Protein AF-A0A561Q296-F1 (afdb_monomer)

Organism: NCBI:txid1293035

InterPro domains:
  IPR011990 Tetratricopeptide-like helical domain superfamily [G3DSA:1.25.40.10] (2-129)
  IPR011990 Tetratricopeptide-like helical domain superfamily [SSF48452] (10-124)

Nearest PDB structures (foldseek):
  6q6g-assembly1_K  TM=5.849E-01  e=2.013E-02  Homo sapiens
  2vq2-assembly1_A-2  TM=5.667E-01  e=8.798E-02  Neisseria meningitidis
  2ho1-assembly1_A  TM=5.111E-01  e=5.028E-02  Pseudomonas aeruginosa PAO1
  6f09-assembly4_R-5  TM=4.903E-01  e=6.731E-01  Homo sapiens
  8ro2-assembly1_J  TM=5.530E-01  e=1.681E+00  Homo sapiens

Mean predicted aligned error: 5.55 Å

Sequence (129 aa):
MTANRGQSENIMYYAALSYTALKNYTASNELLQTCIDLATSKSLDGYFSGKSVNYEGLQQYKTAIAQLDTAYYLSRKPLRQYSIGRIYDLHLHNKPLATKYYKRYLQLSTPDNPTAPEIYKYLKSYIEK

Secondary structure (DSSP, 8-state):
-HHHHHHHHHHHHHHHHHHHHTT-HHHHHHHHHHHHHHHS-TTHHHHHHHHHHHHHHTT-HHHHHHHHHHHHHHH--THHHHHHHHHHHHTS--HHHHHHHHHHHHHHSBTTB-SSHHHHHHHHHHHT-

pLDDT: mean 91.83, std 10.42, range [50.03, 98.81]

Solvent-accessible surface area (backbone atoms only — not comparable to full-atom values): 6808 Å² total; per-residue (Å²): 124,67,68,62,53,58,54,52,36,54,53,37,45,55,51,17,53,52,26,46,77,70,68,38,54,67,65,15,50,55,32,46,50,51,34,50,60,71,77,42,66,94,55,50,39,55,53,30,40,51,49,13,54,54,28,44,76,69,67,38,52,71,61,12,41,55,26,28,52,51,18,26,72,73,60,66,50,42,67,37,32,41,53,43,12,48,45,26,41,77,74,64,67,34,54,74,59,12,52,52,26,40,53,50,20,57,72,66,33,46,93,92,63,41,93,48,56,67,60,53,57,51,49,54,61,60,72,78,107

Radius of gyration: 19.77 Å; Cα contacts (8 Å, |Δi|>4): 121; chains: 1; bounding box: 42×31×54 Å

Foldseek 3Di:
DVVVLVVQLVVLQVVLVVCVVVVVNVSSVVSVVVSVPSVDDPCQLVVLQVVLVVCVVVVVLVSSLVSLVVSCVVPVPLVSLQVNLCSCVPRVVNNVSSLVSLVSSLVSADCVGGPDNVSNVVSVVVNVD

Structure (mmCIF, N/CA/C/O backbone):
data_AF-A0A561Q296-F1
#
_entry.id   AF-A0A561Q296-F1
#
loop_
_atom_site.group_PDB
_atom_site.id
_atom_site.type_symbol
_atom_site.label_atom_id
_atom_site.label_alt_id
_atom_site.label_comp_id
_atom_site.label_asym_id
_atom_site.label_entity_id
_atom_site.label_seq_id
_atom_site.pdbx_PDB_ins_code
_atom_site.Cartn_x
_atom_site.Cartn_y
_atom_site.Cartn_z
_atom_site.occupancy
_atom_site.B_iso_or_equiv
_atom_site.auth_seq_id
_atom_site.auth_comp_id
_atom_site.auth_asym_id
_atom_site.auth_atom_id
_atom_site.pdbx_PDB_model_num
ATOM 1 N N . MET A 1 1 ? 8.084 18.230 -25.733 1.00 50.03 1 MET A N 1
ATOM 2 C CA . MET A 1 1 ? 9.149 17.457 -25.042 1.00 50.03 1 MET A CA 1
ATOM 3 C C . MET A 1 1 ? 8.749 16.016 -24.684 1.00 50.03 1 MET A C 1
ATOM 5 O O . MET A 1 1 ? 9.616 15.247 -24.295 1.00 50.03 1 MET A O 1
ATOM 9 N N . THR A 1 2 ? 7.487 15.602 -24.844 1.00 56.59 2 THR A N 1
ATOM 10 C CA . THR A 1 2 ? 7.003 14.230 -24.573 1.00 56.59 2 THR A CA 1
ATOM 11 C C . THR A 1 2 ? 7.456 13.184 -25.600 1.00 56.59 2 THR A C 1
ATOM 13 O O . THR A 1 2 ? 7.746 12.059 -25.210 1.00 56.59 2 THR A O 1
ATOM 16 N N . ALA A 1 3 ? 7.596 13.555 -26.879 1.00 58.72 3 ALA A N 1
ATOM 17 C CA . ALA A 1 3 ? 8.016 12.637 -27.948 1.00 58.72 3 ALA A CA 1
ATOM 18 C C . ALA A 1 3 ? 9.396 11.993 -27.695 1.00 58.72 3 ALA A C 1
ATOM 20 O O . ALA A 1 3 ? 9.560 10.790 -27.880 1.00 58.72 3 ALA A O 1
ATOM 21 N N . ASN A 1 4 ? 10.357 12.766 -27.174 1.00 62.41 4 ASN A N 1
ATOM 22 C CA . ASN A 1 4 ? 11.708 12.265 -26.905 1.00 62.41 4 ASN A CA 1
ATOM 23 C C . ASN A 1 4 ? 11.739 11.238 -25.765 1.00 62.41 4 ASN A C 1
ATOM 25 O O . ASN A 1 4 ? 12.510 10.291 -25.838 1.00 62.41 4 ASN A O 1
ATOM 29 N N . ARG A 1 5 ? 10.886 11.375 -24.736 1.00 64.25 5 ARG A N 1
ATOM 30 C CA . ARG A 1 5 ? 10.839 10.405 -23.626 1.00 64.25 5 ARG A CA 1
ATOM 31 C C . ARG A 1 5 ? 10.339 9.037 -24.081 1.00 64.25 5 ARG A C 1
ATOM 33 O O . ARG A 1 5 ? 10.976 8.043 -23.760 1.00 64.25 5 ARG A O 1
ATOM 40 N N . GLY A 1 6 ? 9.260 8.997 -24.865 1.00 68.94 6 GLY A N 1
ATOM 41 C CA . GLY A 1 6 ? 8.724 7.737 -25.392 1.00 68.94 6 GLY A CA 1
ATOM 42 C C . GLY A 1 6 ? 9.664 7.062 -26.397 1.00 68.94 6 GLY A C 1
ATOM 43 O O . GLY A 1 6 ? 9.750 5.838 -26.447 1.00 68.94 6 GLY A O 1
ATOM 44 N N . GLN A 1 7 ? 10.423 7.840 -27.175 1.00 69.81 7 GLN A N 1
ATOM 45 C CA . GLN A 1 7 ? 11.447 7.285 -28.062 1.00 69.81 7 GLN A CA 1
ATOM 46 C C . GLN A 1 7 ? 12.632 6.706 -27.272 1.00 69.81 7 GLN A C 1
ATOM 48 O O . GLN A 1 7 ? 13.094 5.612 -27.588 1.00 69.81 7 GLN A O 1
ATOM 53 N N . SER A 1 8 ? 13.088 7.393 -26.219 1.00 82.25 8 SER A N 1
ATOM 54 C CA . SER A 1 8 ? 14.139 6.884 -25.329 1.00 82.25 8 SER A CA 1
ATOM 55 C C . SER A 1 8 ? 13.711 5.626 -24.565 1.00 82.25 8 SER A C 1
ATOM 57 O O . SER A 1 8 ? 14.501 4.691 -24.481 1.00 82.25 8 SER A O 1
ATOM 59 N N . GLU A 1 9 ? 12.468 5.566 -24.074 1.00 89.19 9 GLU A N 1
ATOM 60 C CA . GLU A 1 9 ? 11.911 4.388 -23.389 1.00 89.19 9 GLU A CA 1
ATOM 61 C C . GLU A 1 9 ? 11.909 3.151 -24.299 1.00 89.19 9 GLU A C 1
ATOM 63 O O . GLU A 1 9 ? 12.423 2.102 -23.918 1.00 89.19 9 GLU A O 1
ATOM 68 N N . ASN A 1 10 ? 11.422 3.282 -25.539 1.00 90.62 10 ASN A N 1
ATOM 69 C CA . ASN A 1 10 ? 11.402 2.173 -26.499 1.00 90.62 10 ASN A CA 1
ATOM 70 C C . ASN A 1 10 ? 12.811 1.640 -26.808 1.00 90.62 10 ASN A C 1
ATOM 72 O O . ASN A 1 10 ? 13.020 0.428 -26.841 1.00 90.62 10 ASN A O 1
ATOM 76 N N . ILE A 1 11 ? 13.791 2.528 -27.018 1.00 93.06 11 ILE A N 1
ATOM 77 C CA . ILE A 1 11 ? 15.182 2.123 -27.284 1.00 93.06 11 ILE A CA 1
ATOM 78 C C . ILE A 1 11 ? 15.758 1.359 -26.084 1.00 93.06 11 ILE A C 1
ATOM 80 O O . ILE A 1 11 ? 16.365 0.302 -26.261 1.00 93.06 11 ILE A O 1
ATOM 84 N N . MET A 1 12 ? 15.536 1.860 -24.865 1.00 94.56 12 MET A N 1
ATOM 85 C CA . MET A 1 12 ? 15.982 1.202 -23.633 1.00 94.56 12 MET A CA 1
ATOM 86 C C . MET A 1 12 ?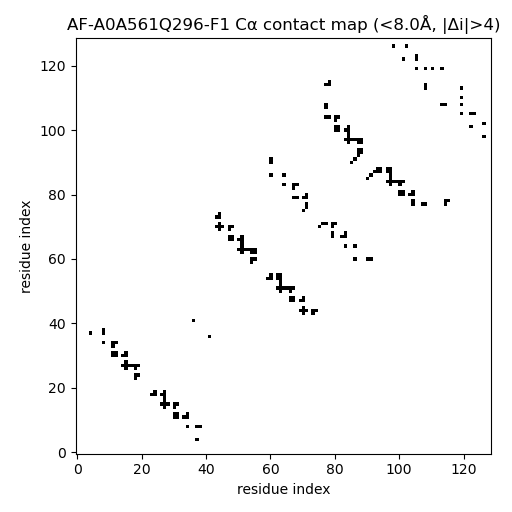 15.325 -0.169 -23.444 1.00 94.56 12 MET A C 1
ATOM 88 O O . MET A 1 12 ? 16.005 -1.120 -23.060 1.00 94.56 12 MET A O 1
ATOM 92 N N . TYR A 1 13 ? 14.039 -0.298 -23.774 1.00 96.62 13 TYR A N 1
ATOM 93 C CA . TYR A 1 13 ? 13.319 -1.565 -23.696 1.00 96.62 13 TYR A CA 1
ATOM 94 C C . TYR A 1 13 ? 13.916 -2.628 -24.629 1.00 96.62 13 TYR A C 1
ATOM 96 O O . TYR A 1 13 ? 14.236 -3.732 -24.186 1.00 96.62 13 TYR A O 1
ATOM 104 N N . TYR A 1 14 ? 14.156 -2.301 -25.903 1.00 97.38 14 TYR A N 1
ATOM 105 C CA . TYR A 1 14 ? 14.775 -3.252 -26.836 1.00 97.38 14 TYR A CA 1
ATOM 106 C C . TYR A 1 14 ? 16.229 -3.587 -26.473 1.00 97.38 14 TYR A C 1
ATOM 108 O O . TYR A 1 14 ? 16.660 -4.734 -26.641 1.00 97.38 14 TYR A O 1
ATOM 116 N N . ALA A 1 15 ? 16.981 -2.629 -25.924 1.00 97.06 15 ALA A N 1
ATOM 117 C CA . ALA A 1 15 ? 18.305 -2.901 -25.372 1.00 97.06 15 ALA A CA 1
ATOM 118 C C . ALA A 1 15 ? 18.227 -3.895 -24.200 1.00 97.06 15 ALA A C 1
ATOM 120 O O . ALA A 1 15 ? 19.003 -4.850 -24.150 1.00 97.06 15 ALA A O 1
ATOM 121 N N . ALA A 1 16 ? 17.245 -3.745 -23.307 1.00 97.88 16 ALA A N 1
ATOM 122 C CA . ALA A 1 16 ? 17.034 -4.671 -22.200 1.00 97.88 16 ALA A CA 1
ATOM 123 C C . ALA A 1 16 ? 16.732 -6.100 -22.674 1.00 97.88 16 ALA A C 1
ATOM 125 O O . ALA A 1 16 ? 17.313 -7.048 -22.141 1.00 97.88 16 ALA A O 1
ATOM 126 N N . LEU A 1 17 ? 15.884 -6.259 -23.698 1.00 98.25 17 LEU A N 1
ATOM 127 C CA . LEU A 1 17 ? 15.588 -7.562 -24.310 1.00 98.25 17 LEU A CA 1
ATOM 128 C C . LEU A 1 17 ? 16.830 -8.189 -24.956 1.00 98.25 17 LEU A C 1
ATOM 130 O O . LEU A 1 17 ? 17.048 -9.398 -24.855 1.00 98.25 17 LEU A O 1
ATOM 134 N N . SER A 1 18 ? 17.680 -7.366 -25.571 1.00 98.31 18 SER A N 1
ATOM 135 C CA . SER A 1 18 ? 18.955 -7.816 -26.140 1.00 98.31 18 SER A CA 1
ATOM 136 C C . SER A 1 18 ? 19.885 -8.352 -25.046 1.00 98.31 18 SER A C 1
ATOM 138 O O . SER A 1 18 ? 20.456 -9.432 -25.190 1.00 98.31 18 SER A O 1
ATOM 140 N N . TYR A 1 19 ? 19.975 -7.667 -23.900 1.00 98.44 19 TYR A N 1
ATOM 141 C CA . TYR A 1 19 ? 20.716 -8.172 -22.740 1.00 98.44 19 TYR A CA 1
ATOM 142 C C . TYR A 1 19 ? 20.119 -9.463 -22.164 1.00 98.44 19 TYR A C 1
ATOM 144 O O . TYR A 1 19 ? 20.882 -10.347 -21.769 1.00 98.44 19 TYR A O 1
ATOM 152 N N . THR A 1 20 ? 18.789 -9.627 -22.167 1.00 98.38 20 THR A N 1
ATOM 153 C CA . THR A 1 20 ? 18.143 -10.897 -21.791 1.00 98.38 20 THR A CA 1
ATOM 154 C C . THR A 1 20 ? 18.595 -12.038 -22.700 1.00 98.38 20 THR A C 1
ATOM 156 O O . THR A 1 20 ? 18.955 -13.105 -22.205 1.00 98.38 20 THR A O 1
ATOM 159 N N . ALA A 1 21 ? 18.627 -11.817 -24.019 1.00 98.44 21 ALA A N 1
ATOM 160 C CA . ALA A 1 21 ? 19.072 -12.820 -24.988 1.00 98.44 21 ALA A CA 1
ATOM 161 C C . ALA A 1 21 ? 20.543 -13.228 -24.775 1.00 98.44 21 ALA A C 1
ATOM 163 O O . ALA A 1 21 ? 20.897 -14.394 -24.937 1.00 98.44 21 ALA A O 1
ATOM 164 N N . LEU A 1 22 ? 21.380 -12.289 -24.322 1.00 98.38 22 LEU A N 1
ATOM 165 C CA . LEU A 1 22 ? 22.773 -12.529 -23.926 1.00 98.38 22 LEU A CA 1
ATOM 166 C C . LEU A 1 22 ? 22.922 -13.134 -22.515 1.00 98.38 22 LEU A C 1
ATOM 168 O O . LEU A 1 22 ? 24.043 -13.297 -22.037 1.00 98.38 22 LEU A O 1
ATOM 172 N N . LYS A 1 23 ? 21.812 -13.455 -21.833 1.00 98.19 23 LYS A N 1
ATOM 173 C CA . LYS A 1 23 ? 21.756 -13.919 -20.432 1.00 98.19 23 LYS A CA 1
ATOM 174 C C . LYS A 1 23 ? 22.374 -12.943 -19.422 1.00 98.19 23 LYS A C 1
ATOM 176 O O . LYS A 1 23 ? 22.665 -13.320 -18.288 1.00 98.19 23 LYS A O 1
ATOM 181 N N . ASN A 1 24 ? 22.541 -11.678 -19.803 1.00 98.25 24 ASN A N 1
ATOM 182 C CA . ASN A 1 24 ? 22.975 -10.617 -18.904 1.00 98.25 24 ASN A CA 1
ATOM 183 C C . ASN A 1 24 ? 21.754 -10.005 -18.205 1.00 98.25 24 ASN A C 1
ATOM 185 O O . ASN A 1 24 ? 21.276 -8.919 -18.540 1.00 98.25 24 ASN A O 1
ATOM 189 N N . TYR A 1 25 ? 21.215 -10.747 -17.241 1.00 98.00 25 TYR A N 1
ATOM 190 C CA . TYR A 1 25 ? 19.971 -10.379 -16.567 1.00 98.00 25 TYR A CA 1
ATOM 191 C C . TYR A 1 25 ? 20.103 -9.120 -15.708 1.00 98.00 25 TYR A C 1
ATOM 193 O O . TYR A 1 25 ? 19.139 -8.371 -15.595 1.00 98.00 25 TYR A O 1
ATOM 201 N N . THR A 1 26 ? 21.283 -8.848 -15.145 1.00 98.19 26 THR A N 1
ATOM 202 C CA . THR A 1 26 ? 21.516 -7.643 -14.338 1.00 98.19 26 THR A CA 1
ATOM 203 C C . THR A 1 26 ? 21.346 -6.380 -15.179 1.00 98.19 26 THR A C 1
ATOM 205 O O . THR A 1 26 ? 20.502 -5.550 -14.852 1.00 98.19 26 THR A O 1
ATOM 208 N N . ALA A 1 27 ? 22.053 -6.278 -16.312 1.00 96.88 27 ALA A N 1
ATOM 209 C CA . ALA A 1 27 ? 21.947 -5.118 -17.202 1.00 96.88 27 ALA A CA 1
ATOM 210 C C . ALA A 1 27 ? 20.539 -4.977 -17.806 1.00 96.88 27 ALA A C 1
ATOM 212 O O . ALA A 1 27 ? 20.013 -3.872 -17.941 1.00 96.88 27 ALA A O 1
ATOM 213 N N . SER A 1 28 ? 19.901 -6.107 -18.133 1.00 98.25 28 SER A N 1
ATOM 214 C CA . SER A 1 28 ? 18.505 -6.126 -18.576 1.00 98.25 28 SER A CA 1
ATOM 215 C C . SER A 1 28 ? 17.572 -5.523 -17.517 1.00 98.25 28 SER A C 1
ATOM 217 O O . SER A 1 28 ? 16.802 -4.613 -17.821 1.00 98.25 28 SER A O 1
ATOM 219 N N . ASN A 1 29 ? 17.691 -5.954 -16.258 1.00 98.19 29 ASN A N 1
ATOM 220 C CA . ASN A 1 29 ? 16.850 -5.471 -15.163 1.00 98.19 29 ASN A CA 1
ATOM 221 C C . ASN A 1 29 ? 17.049 -3.975 -14.871 1.00 98.19 29 ASN A C 1
ATOM 223 O O . ASN A 1 29 ? 16.072 -3.283 -14.599 1.00 98.19 29 ASN A O 1
ATOM 227 N N . GLU A 1 30 ? 18.274 -3.453 -14.962 1.00 97.38 30 GLU A N 1
ATOM 228 C CA . GLU A 1 30 ? 18.553 -2.020 -14.775 1.00 97.38 30 GLU A CA 1
ATOM 229 C C . GLU A 1 30 ? 17.870 -1.150 -15.844 1.00 97.38 30 GLU A C 1
ATOM 231 O O . GLU A 1 30 ? 17.241 -0.130 -15.534 1.00 97.38 30 GLU A O 1
ATOM 236 N N . LEU A 1 31 ? 17.931 -1.573 -17.110 1.00 96.56 31 LEU A N 1
ATOM 237 C CA . LEU A 1 31 ? 17.252 -0.876 -18.204 1.00 96.56 31 LEU A CA 1
ATOM 238 C C . LEU A 1 31 ? 15.730 -0.972 -18.088 1.00 96.56 31 LEU A C 1
ATOM 240 O O . LEU A 1 31 ? 15.041 0.028 -18.293 1.00 96.56 31 LEU A O 1
ATOM 244 N N . LEU A 1 32 ? 15.197 -2.140 -17.716 1.00 96.81 32 LEU A N 1
ATOM 245 C CA . LEU A 1 32 ? 13.762 -2.306 -17.476 1.00 96.81 32 LEU A CA 1
ATOM 246 C C . LEU A 1 32 ? 13.279 -1.419 -16.325 1.00 96.81 32 LEU A C 1
ATOM 248 O O . LEU A 1 32 ? 12.238 -0.779 -16.458 1.00 96.81 32 LEU A O 1
ATOM 252 N N . GLN A 1 33 ? 14.043 -1.312 -15.235 1.00 94.69 33 GLN A N 1
ATOM 253 C CA . GLN A 1 33 ? 13.706 -0.405 -14.138 1.00 94.69 33 GLN A CA 1
ATOM 254 C C . GLN A 1 33 ? 13.702 1.057 -14.599 1.00 94.69 33 GLN A C 1
ATOM 256 O O . GLN A 1 33 ? 12.790 1.807 -14.262 1.00 94.69 33 GLN A O 1
ATOM 261 N N . THR A 1 34 ? 14.661 1.446 -15.439 1.00 93.12 34 THR A N 1
ATOM 262 C CA . THR A 1 34 ? 14.695 2.793 -16.025 1.00 93.12 34 THR A CA 1
ATOM 263 C C . THR A 1 34 ? 13.462 3.061 -16.895 1.00 93.12 34 THR A C 1
ATOM 265 O O . THR A 1 34 ? 12.874 4.139 -16.812 1.00 93.12 34 THR A O 1
ATOM 268 N N . CYS A 1 35 ? 13.020 2.080 -17.690 1.00 94.00 35 CYS A N 1
ATOM 269 C CA . CYS A 1 35 ? 11.786 2.194 -18.474 1.00 94.00 35 CYS A CA 1
ATOM 270 C C . CYS A 1 35 ? 10.566 2.384 -17.562 1.00 94.00 35 CYS A C 1
ATOM 272 O O . CYS A 1 35 ? 9.759 3.280 -17.797 1.00 94.00 35 CYS A O 1
ATOM 274 N N . ILE A 1 36 ? 10.463 1.599 -16.484 1.00 91.44 36 ILE A N 1
ATOM 275 C CA . ILE A 1 36 ? 9.389 1.731 -15.490 1.00 91.44 36 ILE A CA 1
ATOM 276 C C . ILE A 1 36 ? 9.384 3.138 -14.878 1.00 91.44 36 ILE A C 1
ATOM 278 O O . ILE A 1 36 ? 8.327 3.764 -14.790 1.00 91.44 36 ILE A O 1
ATOM 282 N N . ASP A 1 37 ? 10.544 3.668 -14.499 1.00 89.62 37 ASP A N 1
ATOM 283 C CA . ASP A 1 37 ? 10.667 4.997 -13.889 1.00 89.62 37 ASP A CA 1
ATOM 284 C C . ASP A 1 37 ? 10.322 6.139 -14.863 1.00 89.62 37 ASP A C 1
ATOM 286 O O . ASP A 1 37 ? 9.858 7.199 -14.436 1.00 89.62 37 ASP A O 1
ATOM 290 N N . LEU A 1 38 ? 10.538 5.943 -16.169 1.00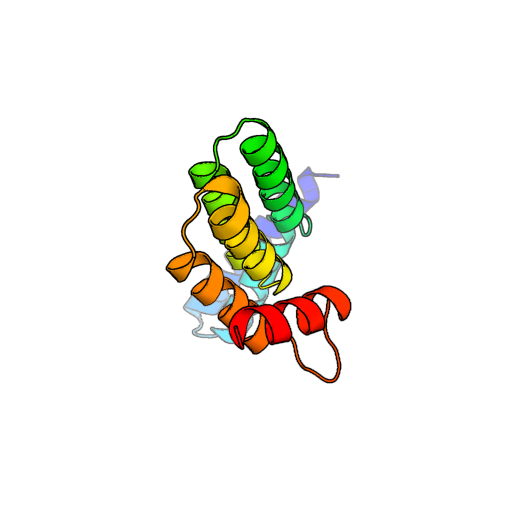 89.81 38 LEU A N 1
ATOM 291 C CA . LEU A 1 38 ? 10.143 6.892 -17.217 1.00 89.81 38 LEU A CA 1
ATOM 292 C C . LEU A 1 38 ? 8.640 6.840 -17.514 1.00 89.81 38 LEU A C 1
ATOM 294 O O . LEU A 1 38 ? 8.022 7.891 -17.712 1.00 89.81 38 LEU A O 1
ATOM 298 N N . ALA A 1 39 ? 8.068 5.636 -17.533 1.00 89.19 39 ALA A N 1
ATOM 299 C CA . ALA A 1 39 ?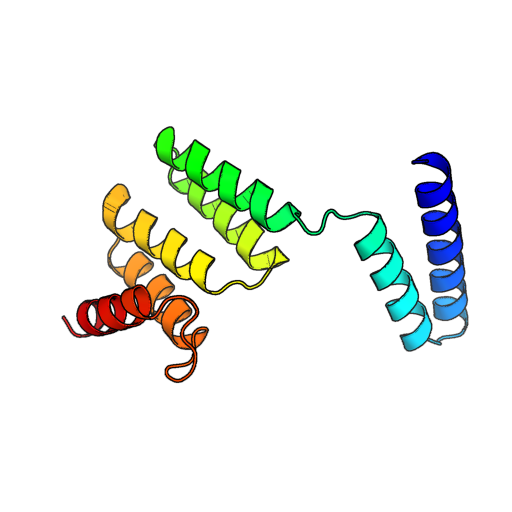 6.665 5.394 -17.849 1.00 89.19 39 ALA A CA 1
ATOM 300 C C . ALA A 1 39 ? 5.725 5.722 -16.677 1.00 89.19 39 ALA A C 1
ATOM 302 O O . ALA A 1 39 ? 4.540 6.002 -16.878 1.00 89.19 39 ALA A O 1
ATOM 303 N N . THR A 1 40 ? 6.230 5.695 -15.440 1.00 87.69 40 THR A N 1
ATOM 304 C CA . THR A 1 40 ? 5.420 5.891 -14.233 1.00 87.69 40 THR A CA 1
ATOM 305 C C . THR A 1 40 ? 5.710 7.221 -13.539 1.00 87.69 40 THR A C 1
ATOM 307 O O . THR A 1 40 ? 6.839 7.687 -13.423 1.00 87.69 40 THR A O 1
ATOM 310 N N . SER A 1 41 ? 4.656 7.873 -13.039 1.00 89.31 41 SER A N 1
ATOM 311 C CA . SER A 1 41 ? 4.812 9.075 -12.216 1.00 89.31 41 SER A CA 1
ATOM 312 C C . SER A 1 41 ? 5.282 8.704 -10.810 1.00 89.31 41 SER A C 1
ATOM 314 O O . SER A 1 41 ? 4.634 7.910 -10.127 1.00 89.31 41 SER A O 1
ATOM 316 N N . LYS A 1 42 ? 6.321 9.383 -10.306 1.00 86.69 42 LYS A N 1
ATOM 317 C CA . LYS A 1 42 ? 6.741 9.287 -8.893 1.00 86.69 42 LYS A CA 1
ATOM 318 C C . LYS A 1 42 ? 5.640 9.699 -7.904 1.00 86.69 42 LYS A C 1
ATOM 320 O O . LYS A 1 42 ? 5.730 9.388 -6.723 1.00 86.69 42 LYS A O 1
ATOM 325 N N . SER A 1 43 ? 4.598 10.386 -8.373 1.00 91.56 43 SER A N 1
ATOM 326 C CA . SER A 1 43 ? 3.447 10.812 -7.569 1.00 91.56 43 SER A CA 1
ATOM 327 C C . SER A 1 43 ? 2.287 9.812 -7.573 1.00 91.56 43 SER A C 1
ATOM 329 O O . SER A 1 43 ? 1.249 10.098 -6.976 1.00 91.56 43 SER A O 1
ATOM 331 N N . LEU A 1 44 ? 2.429 8.648 -8.222 1.00 92.94 44 LEU A N 1
ATOM 332 C CA . LEU A 1 44 ? 1.339 7.684 -8.393 1.00 92.94 44 LEU A CA 1
ATOM 333 C C . LEU A 1 44 ? 0.757 7.210 -7.050 1.00 92.94 44 LEU A C 1
ATOM 335 O O . LEU A 1 44 ? -0.463 7.130 -6.909 1.00 92.94 44 LEU A O 1
ATOM 339 N N . ASP A 1 45 ? 1.595 6.998 -6.025 1.00 93.75 45 ASP A N 1
ATOM 340 C CA . ASP A 1 45 ? 1.110 6.668 -4.675 1.00 93.75 45 ASP A CA 1
ATOM 341 C C . ASP A 1 45 ? 0.228 7.779 -4.086 1.00 93.75 45 ASP A C 1
ATOM 343 O O . ASP A 1 45 ? -0.778 7.501 -3.427 1.00 93.75 45 ASP A O 1
ATOM 347 N N . GLY A 1 46 ? 0.578 9.037 -4.359 1.00 95.12 46 GLY A N 1
ATOM 348 C CA . GLY A 1 46 ? -0.184 10.211 -3.955 1.00 95.12 46 GLY A CA 1
ATOM 349 C C . GLY A 1 46 ? -1.561 10.251 -4.609 1.00 95.12 46 GLY A C 1
ATOM 350 O O . GLY A 1 46 ? -2.545 10.501 -3.918 1.00 95.12 46 GLY A O 1
ATOM 351 N N . TYR A 1 47 ? -1.660 9.921 -5.899 1.00 97.06 47 TYR A N 1
ATOM 352 C CA . TYR A 1 47 ? -2.941 9.883 -6.611 1.00 97.06 47 TYR A CA 1
ATOM 353 C C . TYR A 1 47 ? -3.888 8.830 -6.033 1.00 97.06 47 TYR A C 1
ATOM 355 O O . TYR A 1 47 ? -5.043 9.136 -5.739 1.00 97.06 47 TYR A O 1
ATOM 363 N N . PHE A 1 48 ? -3.400 7.610 -5.794 1.00 98.19 48 PHE A N 1
ATOM 364 C CA . PHE A 1 48 ? -4.208 6.562 -5.164 1.00 98.19 48 PHE A CA 1
ATOM 365 C C . PHE A 1 48 ? -4.614 6.929 -3.732 1.00 98.19 48 PHE A C 1
ATOM 367 O O . PHE A 1 48 ? -5.754 6.715 -3.326 1.00 98.19 48 PHE A O 1
ATOM 374 N N . SER A 1 49 ? -3.722 7.571 -2.984 1.00 97.38 49 SER A N 1
ATOM 375 C CA . SER A 1 49 ? -4.035 8.040 -1.632 1.00 97.38 49 SER A CA 1
ATOM 376 C C . SER A 1 49 ? -5.085 9.150 -1.630 1.00 97.38 49 SER A C 1
ATOM 378 O O . SER A 1 49 ? -6.003 9.115 -0.818 1.00 97.38 49 SER A O 1
ATOM 380 N N . GLY A 1 50 ? -5.003 10.092 -2.571 1.00 97.94 50 GLY A N 1
ATOM 381 C CA . GLY A 1 50 ? -6.022 11.121 -2.770 1.00 97.94 50 GLY A CA 1
ATOM 382 C C . GLY A 1 50 ? -7.374 10.523 -3.159 1.00 97.94 50 GLY A C 1
ATOM 383 O O . GLY A 1 50 ? -8.394 10.881 -2.577 1.00 97.94 50 GLY A O 1
ATOM 384 N N . LYS A 1 51 ? -7.395 9.528 -4.059 1.00 98.56 51 LYS A N 1
ATOM 385 C CA . LYS A 1 51 ? -8.624 8.782 -4.376 1.00 98.56 51 LYS A CA 1
ATOM 386 C C . LYS A 1 51 ? -9.220 8.114 -3.140 1.00 98.56 51 LYS A C 1
ATOM 388 O O . LYS A 1 51 ? -10.436 8.137 -2.994 1.00 98.56 51 LYS A O 1
ATOM 393 N N . SER A 1 52 ? -8.399 7.548 -2.252 1.00 98.62 52 SER A N 1
ATOM 394 C CA . SER A 1 52 ? -8.904 7.002 -0.988 1.00 98.62 52 SER A CA 1
ATOM 395 C C . SER A 1 52 ? -9.624 8.057 -0.161 1.00 98.62 52 SER A C 1
ATOM 397 O O . SER A 1 52 ? -10.721 7.786 0.309 1.00 98.62 52 SER A O 1
ATOM 399 N N . VAL A 1 53 ? -9.026 9.238 0.013 1.00 98.38 53 VAL A N 1
ATOM 400 C CA . VAL A 1 53 ? -9.643 10.335 0.776 1.00 98.38 53 VAL A CA 1
ATOM 401 C C . VAL A 1 53 ? -10.986 10.727 0.156 1.00 98.38 53 VAL A C 1
ATOM 403 O O . VAL A 1 53 ? -11.978 10.854 0.868 1.00 98.38 53 VAL A O 1
ATOM 406 N N . ASN A 1 54 ? -11.051 10.825 -1.174 1.00 98.69 54 ASN A N 1
ATOM 407 C CA . ASN A 1 54 ? -12.294 11.138 -1.881 1.00 98.69 54 ASN A CA 1
ATOM 408 C C . ASN A 1 54 ? -13.361 10.054 -1.672 1.00 98.69 54 ASN A C 1
ATOM 410 O O . ASN A 1 54 ? -14.503 10.367 -1.350 1.00 98.69 54 ASN A O 1
ATOM 414 N N . TYR A 1 55 ? -13.001 8.776 -1.823 1.00 98.81 55 TYR A N 1
ATOM 415 C CA . TYR A 1 55 ? -13.939 7.672 -1.610 1.00 98.81 55 TYR A CA 1
ATOM 416 C C . TYR A 1 55 ? -14.398 7.560 -0.160 1.00 98.81 55 TYR A C 1
ATOM 418 O O . TYR A 1 55 ? -15.549 7.216 0.085 1.00 98.81 55 TYR A O 1
ATOM 426 N N . GLU A 1 56 ? -13.530 7.871 0.798 1.00 98.38 56 GLU A N 1
ATOM 427 C CA . GLU A 1 56 ? -13.900 7.931 2.206 1.00 98.38 56 GLU A CA 1
ATOM 428 C C . GLU A 1 56 ? -14.895 9.064 2.478 1.00 98.38 56 GLU A C 1
ATOM 430 O O . GLU A 1 56 ? -15.893 8.835 3.158 1.00 98.38 56 GLU A O 1
ATOM 435 N N . GLY A 1 57 ? -14.693 10.244 1.878 1.00 98.31 57 GLY A N 1
ATOM 436 C CA . GLY A 1 57 ? -15.661 11.345 1.919 1.00 98.31 57 GLY A CA 1
ATOM 437 C C . GLY A 1 57 ? -17.016 10.985 1.292 1.00 98.31 57 GLY A C 1
ATOM 438 O O . GLY A 1 57 ? -18.054 11.432 1.769 1.00 98.31 57 GLY A O 1
ATOM 439 N N . LEU A 1 58 ? -17.018 10.110 0.281 1.00 98.56 58 LEU A N 1
ATOM 440 C CA . LEU A 1 58 ? -18.224 9.514 -0.314 1.00 98.56 58 LEU A CA 1
ATOM 441 C C . LEU A 1 58 ? -18.785 8.322 0.484 1.00 98.56 58 LEU A C 1
ATOM 443 O O . LEU A 1 58 ? -19.707 7.657 0.016 1.00 98.56 58 LEU A O 1
ATOM 447 N N . GLN A 1 59 ? -18.216 8.008 1.652 1.00 98.25 59 GLN A N 1
ATOM 448 C CA . GLN A 1 59 ? -18.568 6.857 2.495 1.00 98.25 59 GLN A CA 1
ATOM 449 C C . GLN A 1 59 ? -18.386 5.486 1.810 1.00 98.25 59 GLN A C 1
ATOM 451 O O . GLN A 1 59 ? -18.861 4.452 2.281 1.00 98.25 59 GLN A O 1
ATOM 456 N N . GLN A 1 60 ? -17.633 5.431 0.710 1.00 98.69 60 GLN A N 1
ATOM 457 C CA . GLN A 1 60 ? -17.281 4.205 -0.005 1.00 98.69 60 GLN A CA 1
ATOM 458 C C . GLN A 1 60 ? -16.033 3.563 0.615 1.00 98.69 60 GLN A C 1
ATOM 460 O O . GLN A 1 60 ? -14.990 3.408 -0.022 1.00 98.69 60 GLN A O 1
ATOM 465 N N . TYR A 1 61 ? -16.136 3.178 1.887 1.00 98.56 61 TYR A N 1
ATOM 466 C CA . TYR A 1 61 ? -14.995 2.788 2.723 1.00 98.56 61 TYR A CA 1
ATOM 467 C C . TYR A 1 61 ? -14.189 1.604 2.180 1.00 98.56 61 TYR A C 1
ATOM 469 O O . TYR A 1 61 ? -12.961 1.623 2.213 1.00 98.56 61 TYR A O 1
ATOM 477 N N . LYS A 1 62 ? -14.854 0.584 1.622 1.00 98.06 62 LYS A N 1
ATOM 478 C CA . LYS A 1 62 ? -14.159 -0.564 1.010 1.00 98.06 62 LYS A CA 1
ATOM 479 C C . LYS A 1 62 ? -13.332 -0.138 -0.208 1.00 98.06 62 LYS A C 1
ATOM 481 O O . LYS A 1 62 ? -12.197 -0.578 -0.366 1.00 98.06 62 LYS A O 1
ATOM 486 N N . THR A 1 63 ? -13.874 0.756 -1.035 1.00 98.62 63 THR A N 1
ATOM 487 C CA . THR A 1 63 ? -13.167 1.314 -2.195 1.00 98.62 63 THR A CA 1
ATOM 488 C C . THR A 1 63 ? -11.996 2.182 -1.751 1.00 98.62 63 THR A C 1
ATOM 490 O O . THR A 1 63 ? -10.910 2.064 -2.313 1.00 98.62 63 THR A O 1
ATOM 493 N N . ALA A 1 64 ? -12.184 3.002 -0.711 1.00 98.75 64 ALA A N 1
ATOM 494 C CA . ALA A 1 64 ? -11.119 3.806 -0.119 1.00 98.75 64 ALA A CA 1
ATOM 495 C C . ALA A 1 64 ? -9.941 2.929 0.342 1.00 98.75 64 ALA A C 1
ATOM 497 O O . ALA A 1 64 ? -8.802 3.148 -0.075 1.00 98.75 64 ALA A O 1
ATOM 498 N N . ILE A 1 65 ? -10.230 1.859 1.092 1.00 98.69 65 ILE A N 1
ATOM 499 C CA . ILE A 1 65 ? -9.232 0.873 1.532 1.00 98.69 65 ILE A CA 1
ATOM 500 C C . ILE A 1 65 ? -8.490 0.259 0.338 1.00 98.69 65 ILE A C 1
ATOM 502 O O . ILE A 1 65 ? -7.262 0.238 0.343 1.00 98.69 65 ILE A O 1
ATOM 506 N N . ALA A 1 66 ? -9.195 -0.149 -0.722 1.00 98.62 66 ALA A N 1
ATOM 507 C CA . ALA A 1 66 ? -8.555 -0.712 -1.915 1.00 98.62 66 ALA A CA 1
ATOM 508 C C . ALA A 1 66 ? -7.583 0.276 -2.599 1.00 98.62 66 ALA A C 1
ATOM 510 O O . ALA A 1 66 ? -6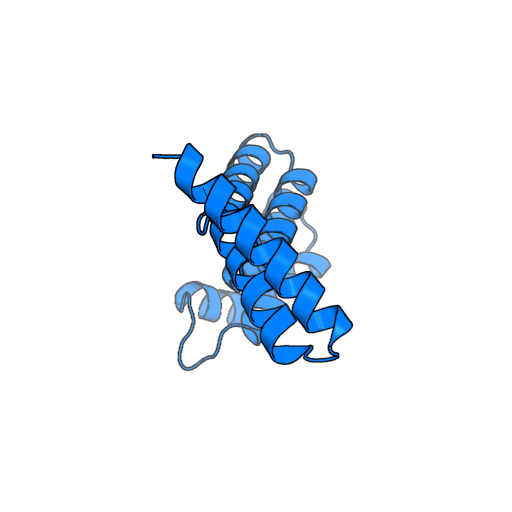.531 -0.122 -3.113 1.00 98.62 66 ALA A O 1
ATOM 511 N N . GLN A 1 67 ? -7.894 1.579 -2.590 1.00 98.62 67 GLN A N 1
ATOM 512 C CA . GLN A 1 67 ? -6.962 2.589 -3.097 1.00 98.62 67 GLN A CA 1
ATOM 513 C C . GLN A 1 67 ? -5.740 2.757 -2.176 1.00 98.62 67 GLN A C 1
ATOM 515 O O . GLN A 1 67 ? -4.624 2.894 -2.678 1.00 98.62 67 GLN A O 1
ATOM 520 N N . LEU A 1 68 ? -5.909 2.695 -0.849 1.00 98.44 68 LEU A N 1
ATOM 521 C CA . LEU A 1 68 ? -4.783 2.712 0.098 1.00 98.44 68 LEU A CA 1
ATOM 522 C C . LEU A 1 68 ? -3.887 1.480 -0.031 1.00 98.44 68 LEU A C 1
ATOM 524 O O . LEU A 1 68 ? -2.666 1.628 0.028 1.00 98.44 68 LEU A O 1
ATOM 528 N N . ASP A 1 69 ? 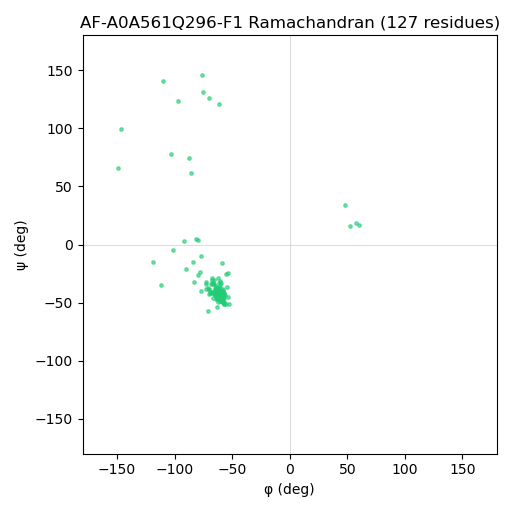-4.462 0.295 -0.243 1.00 97.75 69 ASP A N 1
ATOM 529 C CA . ASP A 1 69 ? -3.706 -0.934 -0.501 1.00 97.75 69 ASP A CA 1
ATOM 530 C C . ASP A 1 69 ? -2.854 -0.791 -1.768 1.00 97.75 69 ASP A C 1
ATOM 532 O O . ASP A 1 69 ? -1.660 -1.102 -1.759 1.00 97.75 69 ASP A O 1
ATOM 536 N N . THR A 1 70 ? -3.426 -0.218 -2.831 1.00 97.56 70 THR A N 1
ATOM 537 C CA . THR A 1 70 ? -2.690 0.080 -4.070 1.00 97.56 70 THR A CA 1
ATOM 538 C C . THR A 1 70 ? -1.561 1.087 -3.820 1.00 97.56 70 THR A C 1
ATOM 540 O O . THR A 1 70 ? -0.418 0.861 -4.215 1.00 97.56 70 THR A O 1
ATOM 543 N N . ALA A 1 71 ? -1.832 2.178 -3.095 1.00 97.19 71 ALA A N 1
ATOM 544 C CA . ALA A 1 71 ? -0.810 3.165 -2.740 1.00 97.19 71 ALA A CA 1
ATOM 545 C C . ALA A 1 71 ? 0.318 2.564 -1.880 1.00 97.19 71 ALA A C 1
ATOM 547 O O . ALA A 1 71 ? 1.490 2.923 -2.039 1.00 97.19 71 ALA A O 1
ATOM 548 N N . TYR A 1 72 ? -0.015 1.643 -0.971 1.00 96.12 72 TYR A N 1
ATOM 549 C CA . TYR A 1 72 ? 0.965 0.916 -0.171 1.00 96.12 72 TYR A CA 1
ATOM 550 C C . TYR A 1 72 ? 1.799 -0.036 -1.024 1.00 96.12 72 TYR A C 1
ATOM 552 O O . TYR A 1 72 ? 3.010 -0.094 -0.835 1.00 96.12 72 TYR A O 1
ATOM 560 N N . TYR A 1 73 ? 1.193 -0.749 -1.974 1.00 94.56 73 TYR A N 1
ATOM 561 C CA . TYR A 1 73 ? 1.925 -1.622 -2.889 1.00 94.56 73 TYR A CA 1
ATOM 562 C C . TYR A 1 73 ? 3.010 -0.856 -3.661 1.00 94.56 73 TYR A C 1
ATOM 564 O O . TYR A 1 73 ? 4.142 -1.329 -3.745 1.00 94.56 73 TYR A O 1
ATOM 572 N N . LEU A 1 74 ? 2.677 0.350 -4.135 1.00 92.00 74 LEU A N 1
ATOM 573 C CA . LEU A 1 74 ? 3.571 1.203 -4.922 1.00 92.00 74 LEU A CA 1
ATOM 574 C C . LEU A 1 74 ? 4.703 1.841 -4.106 1.00 92.00 74 LEU A C 1
ATOM 576 O O . LEU A 1 74 ? 5.808 1.988 -4.611 1.00 92.00 74 LEU A O 1
ATOM 580 N N . SER A 1 75 ? 4.434 2.260 -2.865 1.00 91.06 75 SER A N 1
ATOM 581 C CA . SER A 1 75 ? 5.366 3.118 -2.107 1.00 91.06 75 SER A CA 1
ATOM 582 C C . SER A 1 75 ? 5.898 2.516 -0.812 1.00 91.06 75 SER A C 1
ATOM 584 O O . SER A 1 75 ? 6.826 3.058 -0.220 1.00 91.06 75 SER A O 1
ATOM 586 N N . ARG A 1 76 ? 5.265 1.448 -0.314 1.00 92.44 76 ARG A N 1
ATOM 587 C CA . ARG A 1 76 ? 5.533 0.806 0.985 1.00 92.44 76 ARG A CA 1
ATOM 588 C C . ARG A 1 76 ? 5.514 1.751 2.193 1.00 92.44 76 ARG A C 1
ATOM 590 O O . ARG A 1 76 ? 5.934 1.359 3.279 1.00 92.44 76 ARG A O 1
ATOM 597 N N . LYS A 1 77 ? 4.953 2.959 2.051 1.00 91.88 77 LYS A N 1
ATOM 598 C CA . LYS A 1 77 ? 4.871 3.960 3.124 1.00 91.88 77 LYS A CA 1
ATOM 599 C C . LYS A 1 77 ? 4.038 3.419 4.299 1.00 91.88 77 LYS A C 1
ATOM 601 O O . LYS A 1 77 ? 2.850 3.137 4.099 1.00 91.88 77 LYS A O 1
ATOM 606 N N . PRO A 1 78 ? 4.595 3.329 5.525 1.00 93.06 78 PRO A N 1
ATOM 607 C CA . PRO A 1 78 ? 3.895 2.761 6.682 1.00 93.06 78 PRO A CA 1
ATOM 608 C C . PRO A 1 78 ? 2.545 3.426 6.960 1.00 93.06 78 PRO A C 1
ATOM 610 O O . PRO A 1 78 ? 1.572 2.742 7.263 1.00 93.06 78 PRO A O 1
ATOM 613 N N . LEU A 1 79 ? 2.448 4.746 6.756 1.00 93.44 79 LEU A N 1
ATOM 614 C CA . LEU A 1 79 ? 1.244 5.547 7.009 1.00 93.44 79 LEU A CA 1
ATOM 615 C C . LEU A 1 79 ? -0.024 5.024 6.305 1.00 93.44 79 LEU A C 1
ATOM 617 O O . LEU A 1 79 ? -1.138 5.255 6.781 1.00 93.44 79 LEU A O 1
ATOM 621 N N . ARG A 1 80 ? 0.115 4.283 5.197 1.00 95.88 80 ARG A N 1
ATOM 622 C CA . ARG A 1 80 ? -1.028 3.646 4.523 1.00 95.88 80 ARG A CA 1
ATOM 623 C C . ARG A 1 80 ? -1.685 2.577 5.398 1.00 95.88 80 ARG A C 1
ATOM 625 O O . ARG A 1 80 ? -2.906 2.515 5.443 1.00 95.88 80 ARG A O 1
ATOM 632 N N . GLN A 1 81 ? -0.899 1.817 6.161 1.00 96.81 81 GLN A N 1
ATOM 633 C CA . GLN A 1 81 ? -1.408 0.811 7.099 1.00 96.81 81 GLN A CA 1
ATOM 634 C C . GLN A 1 81 ? -2.211 1.464 8.228 1.00 96.81 81 GLN A C 1
ATOM 636 O O . GLN A 1 81 ? -3.314 1.020 8.532 1.00 96.81 81 GLN A O 1
ATOM 641 N N . TYR A 1 82 ? -1.712 2.572 8.785 1.00 96.94 82 TYR A N 1
ATOM 642 C CA . TYR A 1 82 ? -2.478 3.362 9.751 1.00 96.94 82 TYR A CA 1
ATOM 643 C C . TYR A 1 82 ? -3.800 3.861 9.154 1.00 96.94 82 TYR A C 1
ATOM 645 O O . TYR A 1 82 ? -4.851 3.692 9.764 1.00 96.94 82 TYR A O 1
ATOM 653 N N . SER A 1 83 ? -3.757 4.423 7.943 1.00 97.44 83 SER A N 1
ATOM 654 C CA . SER A 1 83 ? -4.948 4.961 7.274 1.00 97.44 83 SER A CA 1
ATOM 655 C C . SER A 1 83 ? -6.020 3.886 7.056 1.00 97.44 83 SER A C 1
ATOM 657 O O . SER A 1 83 ? -7.191 4.133 7.329 1.00 97.44 83 SER A O 1
ATOM 659 N N . ILE A 1 84 ? -5.625 2.678 6.633 1.00 98.50 84 ILE A N 1
ATOM 660 C CA . ILE A 1 84 ? -6.542 1.538 6.480 1.00 98.50 84 ILE A CA 1
ATOM 661 C C . ILE A 1 84 ? -7.121 1.123 7.836 1.00 98.50 84 ILE A C 1
ATOM 663 O O . ILE A 1 84 ? -8.333 0.948 7.959 1.00 98.50 84 ILE A O 1
ATOM 667 N N . GLY A 1 85 ? -6.269 1.000 8.860 1.00 98.06 85 GLY A N 1
ATOM 668 C CA . GLY A 1 85 ? -6.704 0.672 10.217 1.00 98.06 85 GLY A CA 1
ATOM 669 C C . GLY A 1 85 ? -7.745 1.661 10.742 1.00 98.06 85 GLY A C 1
ATOM 670 O O . GLY A 1 85 ? -8.782 1.235 11.243 1.00 98.06 85 GLY A O 1
ATOM 671 N N . ARG A 1 86 ? -7.530 2.964 10.516 1.00 98.06 86 ARG A N 1
ATOM 672 C CA . ARG A 1 86 ? -8.455 4.034 10.909 1.00 98.06 86 ARG A CA 1
ATOM 673 C C . ARG A 1 86 ? -9.824 3.897 10.251 1.00 98.06 86 ARG A C 1
ATOM 675 O O . ARG A 1 86 ? -10.831 4.079 10.927 1.00 98.06 86 ARG A O 1
ATOM 682 N N . ILE A 1 87 ? -9.882 3.559 8.962 1.00 98.69 87 ILE A N 1
ATOM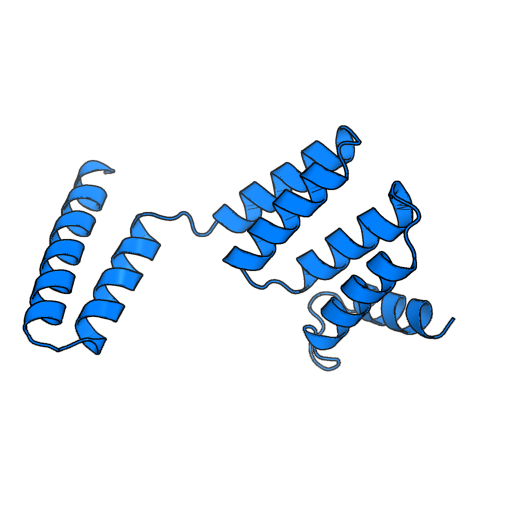 683 C CA . ILE A 1 87 ? -11.167 3.350 8.277 1.00 98.69 87 ILE A CA 1
ATOM 684 C C . ILE A 1 87 ? -11.905 2.148 8.878 1.00 98.69 87 ILE A C 1
ATOM 686 O O . ILE A 1 87 ? -13.107 2.230 9.136 1.00 98.69 87 ILE A O 1
ATOM 690 N N . TYR A 1 88 ? -11.198 1.044 9.145 1.00 98.62 88 TYR A N 1
ATOM 691 C CA . TYR A 1 88 ? -11.810 -0.113 9.800 1.00 98.62 88 TYR A CA 1
ATOM 692 C C . TYR A 1 88 ? -12.345 0.214 11.195 1.00 98.62 88 TYR A C 1
ATOM 694 O O . TYR A 1 88 ? -13.426 -0.249 11.542 1.00 98.62 88 TYR A O 1
ATOM 702 N N . ASP A 1 89 ? -11.609 1.008 11.965 1.00 97.88 89 ASP A N 1
ATOM 703 C CA . ASP A 1 89 ? -11.943 1.380 13.340 1.00 97.88 89 ASP A CA 1
ATOM 704 C C . ASP A 1 89 ? -13.144 2.337 13.395 1.00 97.88 89 ASP A C 1
ATOM 706 O O . ASP A 1 89 ? -14.181 2.033 13.986 1.00 97.88 89 ASP A O 1
ATOM 710 N N . LEU A 1 90 ? -13.027 3.479 12.711 1.00 97.50 90 LEU A N 1
ATOM 711 C CA . LEU A 1 90 ? -13.955 4.601 12.855 1.00 97.50 90 LEU A CA 1
ATOM 712 C C . LEU A 1 90 ? -15.221 4.461 12.011 1.00 97.50 90 LEU A C 1
ATOM 714 O O . LEU A 1 90 ? -16.266 4.962 12.414 1.00 97.50 90 LEU A O 1
ATOM 718 N N . HIS A 1 91 ? -15.131 3.821 10.842 1.00 98.12 91 HIS A N 1
ATOM 719 C CA . HIS A 1 91 ? -16.229 3.805 9.869 1.00 98.12 91 HIS A CA 1
ATOM 720 C C . HIS A 1 91 ? -16.868 2.432 9.692 1.00 98.12 91 HIS A C 1
ATOM 722 O O . HIS A 1 91 ? -18.069 2.336 9.466 1.00 98.12 91 HIS A O 1
ATOM 728 N N . LEU A 1 92 ? -16.075 1.363 9.779 1.00 97.81 92 LEU A N 1
ATOM 729 C CA . LEU A 1 92 ? -16.579 -0.005 9.629 1.00 97.81 92 LEU A CA 1
ATOM 730 C C . LEU A 1 92 ? -16.758 -0.730 10.965 1.00 97.81 92 LEU A C 1
ATOM 732 O O . LEU A 1 92 ? -17.223 -1.869 10.965 1.00 97.81 92 LEU A O 1
ATOM 736 N N . HIS A 1 93 ? -16.364 -0.101 12.077 1.00 97.56 93 HIS A N 1
ATOM 737 C CA . HIS A 1 93 ? -16.433 -0.647 13.435 1.00 97.56 93 HIS A CA 1
ATOM 738 C C . HIS A 1 93 ? -15.869 -2.075 13.554 1.00 97.56 93 HIS A C 1
ATOM 740 O O . HIS A 1 93 ? -16.337 -2.902 14.336 1.00 97.56 93 HIS A O 1
ATOM 746 N N . ASN A 1 94 ? -14.835 -2.376 12.767 1.00 98.00 94 ASN A N 1
ATOM 747 C CA . ASN A 1 94 ? -14.183 -3.676 12.712 1.00 98.00 94 ASN A CA 1
ATOM 748 C C . ASN A 1 94 ? -12.855 -3.623 13.474 1.00 98.00 94 ASN A C 1
ATOM 750 O O . ASN A 1 94 ? -11.773 -3.541 12.883 1.00 98.00 94 ASN A O 1
ATOM 754 N N . LYS A 1 95 ? -12.952 -3.683 14.807 1.00 96.44 95 LYS A N 1
ATOM 755 C CA . LYS A 1 95 ? -11.795 -3.646 15.714 1.00 96.44 95 LYS A CA 1
ATOM 756 C C . LYS A 1 95 ? -10.729 -4.706 15.376 1.00 96.44 95 LYS A C 1
ATOM 758 O O . LYS A 1 95 ? -9.559 -4.335 15.307 1.00 96.44 95 LYS A O 1
ATOM 763 N N . PRO A 1 96 ? -11.061 -5.986 15.092 1.00 97.25 96 PRO A N 1
ATOM 764 C CA . PRO A 1 96 ? -10.045 -6.988 14.758 1.00 97.25 96 PRO A CA 1
ATOM 765 C C . PRO A 1 96 ? -9.185 -6.616 13.542 1.00 97.25 96 PRO A C 1
ATOM 767 O O . PRO A 1 96 ? -7.956 -6.735 13.590 1.00 97.25 96 PRO A O 1
ATOM 770 N N . LEU A 1 97 ? -9.807 -6.134 12.459 1.00 97.62 97 LEU A N 1
ATOM 771 C CA . LEU A 1 97 ? -9.061 -5.686 11.283 1.00 97.62 97 LEU A CA 1
ATOM 772 C C . LEU A 1 97 ? -8.301 -4.391 11.564 1.00 97.62 97 LEU A C 1
ATOM 774 O O . LEU A 1 97 ? -7.124 -4.314 11.216 1.00 97.62 97 LEU A O 1
ATOM 778 N N . ALA A 1 98 ? -8.902 -3.422 12.256 1.00 98.19 98 ALA A N 1
ATOM 779 C CA . ALA A 1 98 ? -8.205 -2.204 12.665 1.00 98.19 98 ALA A CA 1
ATOM 780 C C . ALA A 1 98 ? -6.907 -2.523 13.428 1.00 98.19 98 ALA A C 1
ATOM 782 O O . ALA A 1 98 ? -5.822 -2.102 13.021 1.00 98.19 98 ALA A O 1
ATOM 783 N N . THR A 1 99 ? -6.985 -3.376 14.456 1.00 97.19 99 THR A N 1
ATOM 784 C CA . THR A 1 99 ? -5.826 -3.825 15.238 1.00 97.19 99 THR A CA 1
ATOM 785 C C . THR A 1 99 ? -4.771 -4.510 14.370 1.00 97.19 99 THR A C 1
ATOM 787 O O . THR A 1 99 ? -3.578 -4.262 14.559 1.00 97.19 99 THR A O 1
ATOM 790 N N . LYS A 1 100 ? -5.169 -5.349 13.403 1.00 97.62 100 LYS A N 1
ATOM 791 C CA . LYS A 1 100 ? -4.230 -5.994 12.468 1.00 97.62 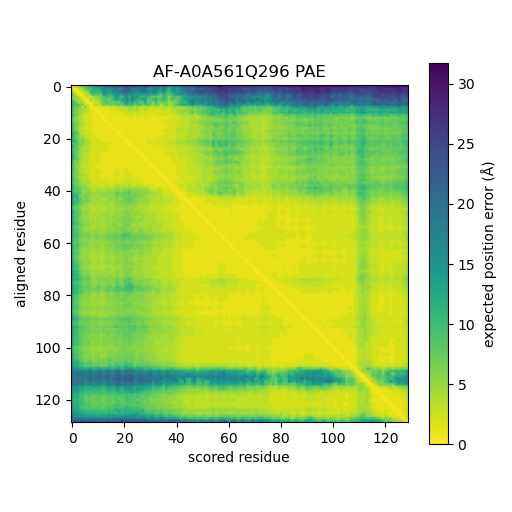100 LYS A CA 1
ATOM 792 C C . LYS A 1 100 ? -3.411 -4.954 11.697 1.00 97.62 100 LYS A C 1
ATOM 794 O O . LYS A 1 100 ? -2.184 -5.054 11.652 1.00 97.62 100 LYS A O 1
ATOM 799 N N . TYR A 1 101 ? -4.070 -3.953 11.118 1.00 97.94 101 TYR A N 1
ATOM 800 C CA . TYR A 1 101 ? -3.408 -2.912 10.327 1.00 97.94 101 TYR A CA 1
ATOM 801 C C . TYR A 1 101 ? -2.574 -1.953 11.192 1.00 97.94 101 TYR A C 1
ATOM 803 O O . TYR A 1 101 ? -1.456 -1.600 10.815 1.00 97.94 101 TYR A O 1
ATOM 811 N N . TYR A 1 102 ? -3.038 -1.604 12.392 1.00 96.94 102 TYR A N 1
ATOM 812 C CA . TYR A 1 102 ? -2.260 -0.811 13.349 1.00 96.94 102 TYR A CA 1
ATOM 813 C C . TYR A 1 102 ? -0.997 -1.531 13.831 1.00 96.94 102 TYR A C 1
ATOM 815 O O . TYR A 1 102 ? 0.080 -0.935 13.852 1.00 96.94 102 TYR A O 1
ATOM 823 N N . LYS A 1 103 ? -1.076 -2.833 14.138 1.00 95.38 103 LYS A N 1
ATOM 824 C CA . LYS A 1 103 ? 0.116 -3.641 14.449 1.00 95.38 103 LYS A CA 1
ATOM 825 C C . LYS A 1 103 ? 1.094 -3.652 13.276 1.00 95.38 103 LYS A C 1
ATOM 827 O O . LYS A 1 103 ? 2.297 -3.524 13.488 1.00 95.38 103 LYS A O 1
AT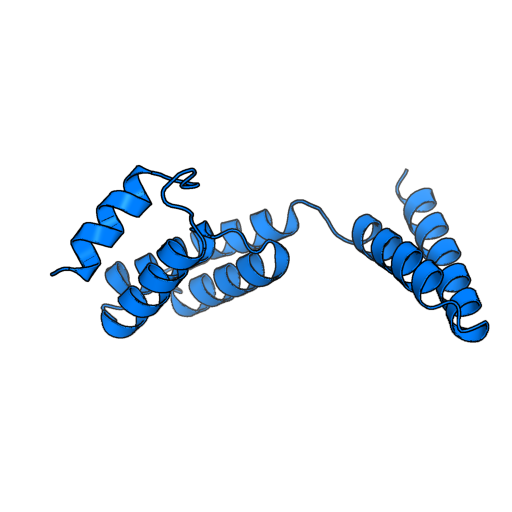OM 832 N N . ARG A 1 104 ? 0.592 -3.747 12.040 1.00 94.94 104 ARG A N 1
ATOM 833 C CA . ARG A 1 104 ? 1.435 -3.686 10.841 1.00 94.94 104 ARG A CA 1
ATOM 834 C C . ARG A 1 104 ? 2.126 -2.329 10.687 1.00 94.94 104 ARG A C 1
ATOM 836 O O . ARG A 1 104 ? 3.302 -2.312 10.349 1.00 94.94 104 ARG A O 1
ATOM 843 N N . TYR A 1 105 ? 1.446 -1.216 10.974 1.00 94.94 105 TYR A N 1
ATOM 844 C CA . TYR A 1 105 ? 2.077 0.109 11.027 1.00 94.94 105 TYR A CA 1
ATOM 845 C C . TYR A 1 105 ? 3.236 0.135 12.032 1.00 94.94 105 TYR A C 1
ATOM 847 O O . TYR A 1 105 ? 4.349 0.487 11.659 1.00 94.94 105 TYR A O 1
ATOM 855 N N . LEU A 1 106 ? 3.004 -0.314 13.272 1.00 92.81 106 LEU A N 1
ATOM 856 C CA . LEU A 1 106 ? 4.029 -0.323 14.324 1.00 92.81 106 LEU A CA 1
ATOM 857 C C . LEU A 1 106 ? 5.234 -1.215 13.995 1.00 92.81 106 LEU A C 1
ATOM 859 O O . LEU A 1 106 ? 6.329 -0.938 14.458 1.00 92.81 106 LEU A O 1
ATOM 863 N N . GLN A 1 107 ? 5.049 -2.281 13.214 1.00 91.88 107 GLN A N 1
ATOM 864 C CA . GLN A 1 107 ? 6.157 -3.124 12.746 1.00 91.88 107 GLN A CA 1
ATOM 865 C C . GLN A 1 107 ? 7.004 -2.444 11.665 1.00 91.88 107 GLN A C 1
ATOM 867 O O . GLN A 1 107 ? 8.190 -2.727 11.546 1.00 91.88 107 GLN A O 1
ATOM 872 N N . LEU A 1 108 ? 6.380 -1.603 10.838 1.00 90.12 108 LEU A N 1
ATOM 873 C CA . LEU A 1 108 ? 7.037 -0.926 9.718 1.00 90.12 108 LEU A CA 1
ATOM 874 C C . LEU A 1 108 ? 7.635 0.430 10.118 1.00 90.12 108 LEU A C 1
ATOM 876 O O . LEU A 1 108 ? 8.496 0.946 9.412 1.00 90.12 108 LEU A O 1
ATOM 880 N N . SER A 1 109 ? 7.163 1.021 11.214 1.00 85.88 109 SER A N 1
ATOM 881 C CA . SER A 1 109 ? 7.709 2.243 11.803 1.00 85.88 109 SER A CA 1
ATOM 882 C C . SER A 1 109 ? 8.664 1.885 12.938 1.00 85.88 109 SER A C 1
ATOM 884 O O . SER A 1 109 ? 8.271 1.204 13.879 1.00 85.88 109 SER A O 1
ATOM 886 N N . THR A 1 110 ? 9.911 2.348 12.878 1.00 74.44 110 THR A N 1
ATOM 887 C CA . THR A 1 110 ? 10.865 2.113 13.967 1.00 74.44 110 THR A CA 1
ATOM 888 C C . THR A 1 110 ? 10.573 3.040 15.154 1.00 74.44 110 THR A C 1
ATOM 890 O O . THR A 1 110 ? 10.168 4.186 14.941 1.00 74.44 110 THR A O 1
ATOM 893 N N . PRO A 1 111 ? 10.786 2.584 16.405 1.00 67.62 111 PRO A N 1
ATOM 894 C CA . PRO A 1 111 ? 10.653 3.434 17.591 1.00 67.62 111 PRO A CA 1
ATOM 895 C C . PRO A 1 111 ? 11.598 4.643 17.567 1.00 67.62 111 PRO A C 1
ATOM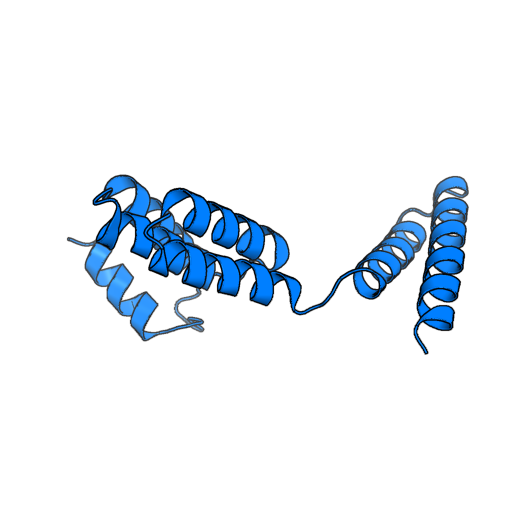 897 O O . PRO A 1 111 ? 11.229 5.710 18.048 1.00 67.62 111 PRO A O 1
ATOM 900 N N . ASP A 1 112 ? 12.783 4.476 16.973 1.00 64.94 112 ASP A N 1
ATOM 901 C CA . ASP A 1 112 ? 13.842 5.493 16.938 1.00 64.94 112 ASP A CA 1
ATOM 902 C C . ASP A 1 112 ? 13.667 6.510 15.798 1.00 64.94 112 ASP A C 1
ATOM 904 O O . ASP A 1 112 ? 14.299 7.563 15.799 1.00 64.94 112 ASP A O 1
ATOM 908 N N . ASN A 1 113 ? 12.812 6.210 14.811 1.00 61.88 113 ASN A N 1
ATOM 909 C CA . ASN A 1 113 ? 12.486 7.124 13.715 1.00 61.88 113 ASN A CA 1
ATOM 910 C C . ASN A 1 113 ? 11.046 6.910 13.207 1.00 61.88 113 ASN A C 1
ATOM 912 O O . ASN A 1 113 ? 10.823 6.456 12.075 1.00 61.88 113 ASN A O 1
ATOM 916 N N . PRO A 1 114 ? 10.033 7.194 14.043 1.00 66.81 114 PRO A N 1
ATOM 917 C CA . PRO A 1 114 ? 8.657 7.020 13.633 1.00 66.81 114 PRO A CA 1
ATOM 918 C C . PRO A 1 114 ? 8.312 8.080 12.587 1.00 66.81 114 PRO A C 1
ATOM 920 O O . PRO A 1 114 ? 8.421 9.279 12.829 1.00 66.81 114 PRO A O 1
ATOM 923 N N . THR A 1 115 ? 7.807 7.639 11.432 1.00 70.56 115 THR A N 1
ATOM 924 C CA . THR A 1 115 ? 7.335 8.537 10.362 1.00 70.56 115 THR A CA 1
ATOM 925 C C . THR A 1 115 ? 6.265 9.522 10.858 1.00 70.56 115 THR A C 1
ATOM 927 O O . THR A 1 115 ? 6.103 10.599 10.294 1.00 70.56 115 THR A O 1
ATOM 930 N N . ALA A 1 116 ? 5.539 9.149 11.918 1.00 83.56 116 ALA A N 1
ATOM 931 C CA . ALA A 1 116 ? 4.657 10.017 12.687 1.00 83.56 116 ALA A CA 1
ATOM 932 C C . ALA A 1 116 ? 4.672 9.584 14.175 1.00 83.56 116 ALA A C 1
ATOM 934 O O . ALA A 1 116 ? 3.986 8.612 14.526 1.00 83.56 116 ALA A O 1
ATOM 935 N N . PRO A 1 117 ? 5.450 10.263 15.047 1.00 85.44 117 PRO A N 1
ATOM 936 C CA . PRO A 1 117 ? 5.620 9.888 16.456 1.00 85.44 117 PRO A CA 1
ATOM 937 C C . PRO A 1 117 ? 4.302 9.811 17.237 1.00 85.44 117 PRO A C 1
ATOM 939 O O . PRO A 1 117 ? 4.072 8.855 17.976 1.00 85.44 117 PRO A O 1
ATOM 942 N N . GLU A 1 118 ? 3.397 10.766 17.013 1.00 89.69 118 GLU A N 1
ATOM 943 C CA . GLU A 1 118 ? 2.111 10.822 17.721 1.00 89.69 118 GLU A CA 1
ATOM 944 C C . GLU A 1 118 ? 1.203 9.637 17.383 1.00 89.69 118 GLU A C 1
ATOM 946 O O . GLU A 1 118 ? 0.599 9.034 18.270 1.00 89.69 118 GLU A O 1
ATOM 951 N N . ILE A 1 119 ? 1.166 9.234 16.106 1.00 91.50 119 ILE A N 1
ATOM 952 C CA . ILE A 1 119 ? 0.420 8.047 15.667 1.00 91.50 119 ILE A CA 1
ATOM 953 C C . ILE A 1 119 ? 1.010 6.797 16.321 1.00 91.50 119 ILE A C 1
ATOM 955 O O . ILE A 1 119 ? 0.270 5.941 16.801 1.00 91.50 119 ILE A O 1
ATOM 959 N N . TYR A 1 120 ? 2.339 6.691 16.375 1.00 91.69 120 TYR A N 1
ATOM 960 C CA . TYR A 1 120 ? 3.007 5.552 16.999 1.00 91.69 120 TYR A CA 1
ATOM 961 C C . TYR A 1 120 ? 2.651 5.433 18.490 1.00 91.69 120 TYR A C 1
ATOM 963 O O . TYR A 1 120 ? 2.232 4.365 18.944 1.00 91.69 120 TYR A O 1
ATOM 971 N N . LYS A 1 121 ? 2.745 6.539 19.240 1.00 91.38 121 LYS A N 1
ATOM 972 C CA . LYS A 1 121 ? 2.393 6.598 20.666 1.00 91.38 121 LYS A CA 1
ATOM 973 C C . LYS A 1 121 ? 0.922 6.255 20.906 1.00 91.38 121 LYS A C 1
ATOM 975 O O . LYS A 1 121 ? 0.616 5.427 21.764 1.00 91.38 121 LYS A O 1
ATOM 980 N N . TYR A 1 122 ? 0.022 6.845 20.121 1.00 92.81 122 TYR A N 1
ATOM 981 C CA . TYR A 1 122 ? -1.407 6.547 20.176 1.00 92.81 122 TYR A CA 1
ATOM 982 C C . TYR A 1 122 ? -1.676 5.051 19.976 1.00 92.81 122 TYR A C 1
ATOM 984 O O . TYR A 1 122 ? -2.329 4.427 20.813 1.00 92.81 122 TYR A O 1
ATOM 992 N N . LEU A 1 123 ? -1.122 4.451 18.919 1.00 93.69 123 LEU A N 1
ATOM 993 C CA . LEU A 1 123 ? -1.382 3.053 18.583 1.00 93.69 123 LEU A CA 1
ATOM 994 C C . LEU A 1 123 ? -0.812 2.063 19.599 1.00 93.69 123 LEU A C 1
ATOM 996 O O . LEU A 1 123 ? -1.435 1.029 19.837 1.00 93.69 123 LEU A O 1
ATOM 1000 N N . LYS A 1 124 ? 0.328 2.374 20.229 1.00 91.75 124 LYS A N 1
ATOM 1001 C CA . LYS A 1 124 ? 0.845 1.585 21.357 1.00 91.75 124 LYS A CA 1
ATOM 1002 C C . LYS A 1 124 ? -0.186 1.512 22.485 1.00 91.75 124 LYS A C 1
ATOM 1004 O O . LYS A 1 124 ? -0.592 0.418 22.859 1.00 91.75 124 LYS A O 1
ATOM 1009 N N . SER A 1 125 ? -0.709 2.665 22.905 1.00 91.88 125 SER A N 1
ATOM 1010 C CA . SER A 1 125 ? -1.752 2.723 23.938 1.00 91.88 125 SER A CA 1
ATOM 1011 C C . SER A 1 125 ? -3.082 2.087 23.512 1.00 91.88 125 SER A C 1
ATOM 1013 O O . SER A 1 125 ? -3.820 1.586 24.353 1.00 91.88 125 SER A O 1
ATOM 1015 N N . TYR A 1 126 ? -3.412 2.117 22.216 1.00 91.12 126 TYR A N 1
ATOM 1016 C CA . TYR A 1 126 ? -4.652 1.546 21.688 1.00 91.12 126 TYR A CA 1
ATOM 1017 C C . TYR A 1 126 ? -4.631 0.017 21.741 1.00 91.12 126 TYR A C 1
ATOM 1019 O O . TYR A 1 126 ? -5.650 -0.601 22.024 1.00 91.12 126 TYR A O 1
ATOM 1027 N N . ILE A 1 127 ? -3.480 -0.594 21.444 1.00 89.31 127 ILE A N 1
ATOM 1028 C CA . ILE A 1 127 ? -3.335 -2.054 21.355 1.00 89.31 127 ILE A CA 1
ATOM 1029 C C . ILE A 1 127 ? -3.208 -2.709 22.737 1.00 89.31 127 ILE A C 1
ATOM 1031 O O . ILE A 1 127 ? -3.556 -3.878 22.878 1.00 89.31 127 ILE A O 1
ATOM 1035 N N . GLU A 1 128 ? -2.711 -1.982 23.734 1.00 81.12 128 GLU A N 1
ATOM 1036 C CA . GLU A 1 128 ? -2.560 -2.473 25.112 1.00 81.12 128 GLU A CA 1
ATOM 1037 C C . GLU A 1 128 ? -3.884 -2.507 25.904 1.00 81.12 128 GLU A C 1
ATOM 1039 O O . GLU A 1 128 ? -3.918 -3.086 26.987 1.00 81.12 128 GLU A O 1
ATOM 1044 N N . LYS A 1 129 ? -4.966 -1.919 25.370 1.00 67.12 129 LYS A N 1
ATOM 1045 C CA . LYS A 1 129 ? -6.317 -1.892 25.962 1.00 67.12 129 LYS A CA 1
ATOM 1046 C C . LYS A 1 129 ? -7.225 -3.000 25.428 1.00 67.12 129 LYS A C 1
ATOM 1048 O O . LYS A 1 129 ? -7.909 -3.628 26.260 1.00 67.12 129 LYS A O 1
#